Protein AF-A0A969D410-F1 (afdb_monomer_lite)

Structure (mmCIF, N/CA/C/O backbone):
data_AF-A0A969D410-F1
#
_entry.id   AF-A0A969D410-F1
#
loop_
_atom_site.group_PDB
_atom_site.id
_atom_site.type_symbol
_atom_site.label_atom_id
_atom_site.label_alt_id
_atom_site.label_comp_id
_atom_site.label_asym_id
_atom_site.label_entity_id
_atom_site.label_seq_id
_atom_site.pdbx_PDB_ins_code
_atom_site.Cartn_x
_atom_site.Cartn_y
_atom_site.Cartn_z
_atom_site.occupancy
_atom_site.B_iso_or_equiv
_atom_site.auth_seq_id
_atom_site.auth_comp_id
_atom_site.auth_asym_id
_atom_site.auth_atom_id
_atom_site.pdbx_PDB_model_num
ATOM 1 N N . MET A 1 1 ? -38.067 -0.894 39.716 1.00 61.34 1 MET A N 1
ATOM 2 C CA . MET A 1 1 ? -36.617 -0.785 39.431 1.00 61.34 1 MET A CA 1
ATOM 3 C C . MET A 1 1 ? -36.187 0.633 39.795 1.00 61.34 1 MET A C 1
ATOM 5 O O . MET A 1 1 ? -36.984 1.533 39.558 1.00 61.34 1 MET A O 1
ATOM 9 N N . SER A 1 2 ? -35.045 0.850 40.459 1.00 88.81 2 SER A N 1
ATOM 10 C CA . SER A 1 2 ? -34.634 2.211 40.860 1.00 88.81 2 SER A CA 1
ATOM 11 C C . SER A 1 2 ? -34.013 2.971 39.685 1.00 88.81 2 SER A C 1
ATOM 13 O O . SER A 1 2 ? -33.431 2.361 38.790 1.00 88.81 2 SER A O 1
ATOM 15 N N . ALA A 1 3 ? -34.098 4.305 39.699 1.00 89.25 3 ALA A N 1
ATOM 16 C CA . ALA A 1 3 ? -33.524 5.157 38.653 1.00 89.25 3 ALA A CA 1
ATOM 17 C C . ALA A 1 3 ? -32.007 4.948 38.476 1.00 89.25 3 ALA A C 1
ATOM 19 O O . ALA A 1 3 ? -31.497 5.036 37.363 1.00 89.25 3 ALA A O 1
ATOM 20 N N . GLN A 1 4 ? -31.288 4.616 39.556 1.00 89.06 4 GLN A N 1
ATOM 21 C CA . GLN A 1 4 ? -29.862 4.286 39.482 1.00 89.06 4 GLN A CA 1
ATOM 22 C C . GLN A 1 4 ? -29.606 2.977 38.724 1.00 89.06 4 GLN A C 1
ATOM 24 O O . GLN A 1 4 ? -28.673 2.912 37.931 1.00 89.06 4 GLN A O 1
ATOM 29 N N . LEU A 1 5 ? -30.436 1.952 38.938 1.00 92.25 5 LEU A N 1
ATOM 30 C CA . LEU A 1 5 ? -30.310 0.658 38.258 1.00 92.25 5 LEU A CA 1
ATOM 31 C C . LEU A 1 5 ? -30.586 0.783 36.756 1.00 92.25 5 LEU A C 1
ATOM 33 O O . LEU A 1 5 ? -29.864 0.208 35.947 1.00 92.25 5 LEU A O 1
ATOM 37 N N . GLU A 1 6 ? -31.586 1.584 36.387 1.00 92.25 6 GLU A N 1
ATOM 38 C CA . GLU A 1 6 ? -31.902 1.874 34.986 1.00 92.25 6 GLU A CA 1
ATOM 39 C C . GLU A 1 6 ? -30.763 2.644 34.298 1.00 92.25 6 GLU A C 1
ATOM 41 O O . GLU A 1 6 ? -30.361 2.320 33.183 1.00 92.25 6 GLU A O 1
ATOM 46 N N . TYR A 1 7 ? -30.184 3.630 34.990 1.00 89.06 7 TYR A N 1
ATOM 47 C CA . TYR A 1 7 ? -29.059 4.406 34.474 1.00 89.06 7 TYR A CA 1
ATOM 48 C C . TYR A 1 7 ? -27.800 3.553 34.260 1.00 89.06 7 TYR A C 1
ATOM 50 O O . TYR A 1 7 ? -27.155 3.659 33.217 1.00 89.06 7 TYR A O 1
ATOM 58 N N . VAL A 1 8 ? -27.467 2.673 35.212 1.00 92.75 8 VAL A N 1
ATOM 59 C CA . VAL A 1 8 ? -26.341 1.732 35.075 1.00 92.75 8 VAL A CA 1
ATOM 60 C C . VAL A 1 8 ? -26.551 0.815 33.872 1.00 92.75 8 VAL A C 1
ATOM 62 O O . VAL A 1 8 ? -25.652 0.700 33.042 1.00 92.75 8 VAL A O 1
ATOM 65 N N . ARG A 1 9 ? -27.753 0.255 33.707 1.00 93.38 9 ARG A N 1
ATOM 66 C CA . ARG A 1 9 ? -28.083 -0.589 32.554 1.00 93.38 9 ARG A CA 1
ATOM 67 C C . ARG A 1 9 ? -27.910 0.152 31.221 1.00 93.38 9 ARG A C 1
ATOM 69 O O . ARG A 1 9 ? -27.311 -0.379 30.290 1.00 93.38 9 ARG A O 1
ATOM 76 N N . GLN A 1 10 ? -28.379 1.397 31.126 1.00 92.38 10 GLN A N 1
ATOM 77 C CA . GLN A 1 10 ? -28.196 2.214 29.919 1.00 92.38 10 GLN A CA 1
ATOM 78 C C . GLN A 1 10 ? -26.715 2.479 29.612 1.00 92.38 10 GLN A C 1
ATOM 80 O O . GLN A 1 10 ? -26.320 2.529 28.445 1.00 92.38 10 GLN A O 1
ATOM 85 N N . LEU A 1 11 ? -25.882 2.660 30.641 1.00 94.06 11 LEU A N 1
ATOM 86 C CA . LEU A 1 11 ? -24.438 2.798 30.462 1.00 94.06 11 LEU A CA 1
ATOM 87 C C . LEU A 1 11 ? -23.800 1.493 29.981 1.00 94.06 11 LEU A C 1
ATOM 89 O O . LEU A 1 11 ? -22.974 1.538 29.073 1.00 94.06 11 LEU A O 1
ATOM 93 N N . GLU A 1 12 ? -24.195 0.343 30.523 1.00 93.75 12 GLU A N 1
ATOM 94 C CA . GLU A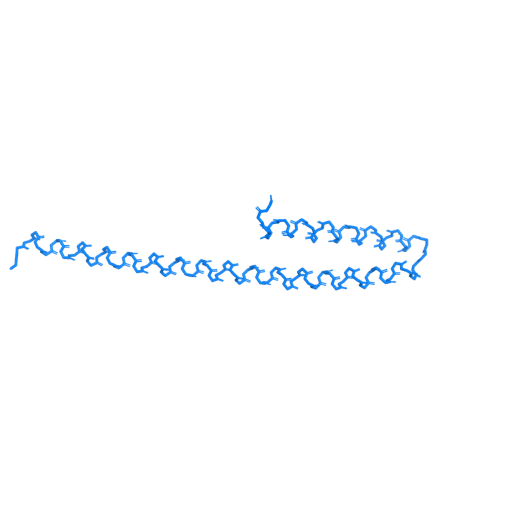 1 12 ? -23.713 -0.970 30.074 1.00 93.75 12 GLU A CA 1
ATOM 95 C C . GLU A 1 12 ? -24.065 -1.237 28.603 1.00 93.75 12 GLU A C 1
ATOM 97 O O . GLU A 1 12 ? -23.204 -1.659 27.823 1.00 93.75 12 GLU A O 1
ATOM 102 N N . GLU A 1 13 ? -25.295 -0.917 28.190 1.00 95.56 13 GLU A N 1
ATOM 103 C CA . GLU A 1 13 ? -25.743 -1.027 26.796 1.00 95.56 13 GLU A CA 1
ATOM 104 C C . GLU A 1 13 ? -24.936 -0.094 25.871 1.00 95.56 13 GLU A C 1
ATOM 106 O O . GLU A 1 13 ? -24.460 -0.514 24.808 1.00 95.56 13 GLU A O 1
ATOM 111 N N . LYS A 1 14 ? -24.690 1.156 26.294 1.00 94.00 14 LYS A N 1
ATOM 112 C CA . LYS A 1 14 ? -23.854 2.115 25.549 1.00 94.00 14 LYS A CA 1
ATOM 113 C C . LYS A 1 14 ? -22.403 1.658 25.435 1.00 94.00 14 LYS A C 1
ATOM 115 O O . LYS A 1 14 ? -21.824 1.741 24.350 1.00 94.00 14 LYS A O 1
ATOM 120 N N . ILE A 1 15 ? -21.810 1.165 26.522 1.00 94.62 15 ILE A N 1
ATOM 121 C CA . ILE A 1 15 ? -20.434 0.652 26.539 1.00 94.62 15 ILE A CA 1
ATOM 122 C C . ILE A 1 15 ? -20.313 -0.539 25.592 1.00 94.62 15 ILE A C 1
ATOM 124 O O . ILE A 1 15 ? -19.379 -0.590 24.792 1.00 94.62 15 ILE A O 1
ATOM 128 N N . THR A 1 16 ? -21.266 -1.467 25.647 1.00 96.06 16 THR A N 1
ATOM 129 C CA . THR A 1 16 ? -21.286 -2.650 24.780 1.00 96.06 16 THR A CA 1
ATOM 130 C C . THR A 1 16 ? -21.371 -2.242 23.313 1.00 96.06 16 THR A C 1
ATOM 132 O O . THR A 1 16 ? -20.512 -2.623 22.521 1.00 96.06 16 THR A O 1
ATOM 135 N N . THR A 1 17 ? -22.319 -1.369 22.970 1.00 95.56 17 THR A N 1
ATOM 136 C CA . THR A 1 17 ? -22.492 -0.854 21.602 1.00 95.56 17 THR A CA 1
ATOM 137 C C . THR A 1 17 ? -21.234 -0.147 21.093 1.00 95.56 17 THR A C 1
ATOM 139 O O . THR A 1 17 ? -20.801 -0.356 19.957 1.00 95.56 17 THR A O 1
ATOM 142 N N . THR A 1 18 ? -20.605 0.662 21.948 1.00 95.12 18 THR A N 1
ATOM 143 C CA . THR A 1 18 ? -19.377 1.391 21.606 1.00 95.12 18 THR A CA 1
ATOM 144 C C . THR A 1 18 ? -18.213 0.433 21.360 1.00 95.12 18 THR A C 1
ATOM 146 O O . THR A 1 18 ? -17.497 0.591 20.374 1.00 95.12 18 THR A O 1
ATOM 149 N N . LYS A 1 19 ? -18.043 -0.597 22.200 1.00 95.94 19 LYS A N 1
ATOM 150 C CA . LYS A 1 19 ? -17.012 -1.629 22.011 1.00 95.94 19 LYS A CA 1
ATOM 151 C C . LYS A 1 19 ? -17.213 -2.391 20.705 1.00 95.94 19 LYS A C 1
ATOM 153 O O . LYS A 1 19 ? -16.268 -2.522 19.938 1.00 95.94 19 LYS A O 1
ATOM 158 N N . THR A 1 20 ? -18.437 -2.832 20.418 1.00 96.62 20 THR A N 1
ATOM 159 C CA . THR A 1 20 ? -18.752 -3.522 19.159 1.00 96.62 20 THR A CA 1
ATOM 160 C C . THR A 1 20 ? -18.451 -2.642 17.947 1.00 96.62 20 THR A C 1
ATOM 162 O O . THR A 1 20 ? -17.853 -3.106 16.978 1.00 96.62 20 THR A O 1
ATOM 165 N N . THR A 1 21 ? -18.807 -1.358 18.014 1.00 94.75 21 THR A N 1
ATOM 166 C CA . THR A 1 21 ? -18.511 -0.394 16.945 1.00 94.75 21 THR A CA 1
ATOM 167 C C . THR A 1 21 ? -17.006 -0.208 16.764 1.00 94.75 21 THR A C 1
ATOM 169 O O . THR A 1 21 ? -16.520 -0.206 15.636 1.00 94.75 21 THR A O 1
ATOM 172 N N . LEU A 1 22 ? -16.250 -0.104 17.859 1.00 94.25 22 LEU A N 1
ATOM 173 C CA . LEU A 1 22 ? -14.797 0.036 17.809 1.00 94.25 22 LEU A CA 1
ATOM 174 C C . LEU A 1 22 ? -14.127 -1.183 17.162 1.00 94.25 22 LEU A C 1
ATOM 176 O O . LEU A 1 22 ? -13.245 -1.013 16.325 1.00 94.25 22 LEU A O 1
ATOM 180 N N . GLU A 1 23 ? -14.549 -2.397 17.516 1.00 95.56 23 GLU A N 1
ATOM 181 C CA . GLU A 1 23 ? -14.013 -3.620 16.908 1.00 95.56 23 GLU A CA 1
ATOM 182 C C . GLU A 1 23 ? -14.343 -3.708 15.414 1.00 95.56 23 GLU A C 1
ATOM 184 O O . GLU A 1 23 ? -13.470 -4.035 14.610 1.00 95.56 23 GLU A O 1
ATOM 189 N N . LYS A 1 24 ? -15.558 -3.310 15.014 1.00 95.44 24 LYS A N 1
ATOM 190 C CA . LYS A 1 24 ? -15.926 -3.207 13.597 1.00 95.44 24 LYS A CA 1
ATOM 191 C C . LYS A 1 24 ? -15.016 -2.229 12.844 1.00 95.44 24 LYS A C 1
ATOM 193 O O . LYS A 1 24 ? -14.467 -2.591 11.808 1.00 95.44 24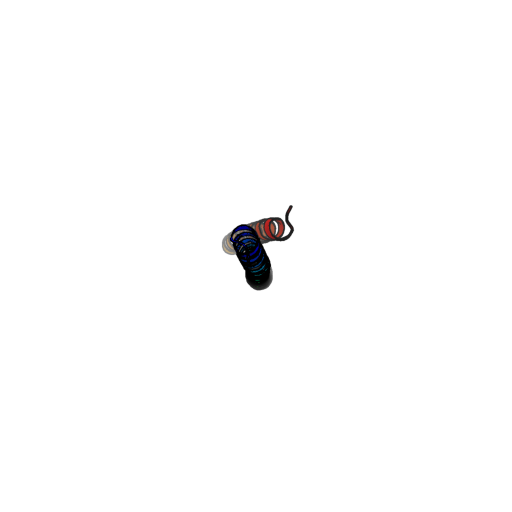 LYS A O 1
ATOM 198 N N . LEU A 1 25 ? -14.799 -1.029 13.386 1.00 93.19 25 LEU A N 1
ATOM 199 C CA . LEU A 1 25 ? -13.935 -0.019 12.762 1.00 93.19 25 LEU A CA 1
ATOM 200 C C . LEU A 1 25 ? -12.475 -0.485 12.652 1.00 93.19 25 LEU A C 1
ATOM 202 O O . LEU A 1 25 ? -11.808 -0.198 11.658 1.00 93.19 25 LEU A O 1
ATOM 206 N N . LYS A 1 26 ? -11.962 -1.220 13.648 1.00 91.88 26 LYS A N 1
ATOM 207 C CA . LYS A 1 26 ? -10.621 -1.821 13.578 1.00 91.88 26 LYS A CA 1
ATOM 208 C C . LYS A 1 26 ? -10.520 -2.831 12.436 1.00 91.88 26 LYS A C 1
ATOM 210 O O . LYS A 1 26 ? -9.559 -2.767 11.671 1.00 91.88 26 LYS A O 1
ATOM 215 N N . ALA A 1 27 ? -11.507 -3.716 12.305 1.00 91.25 27 ALA A N 1
ATOM 216 C CA . ALA A 1 27 ? -11.546 -4.710 11.237 1.00 91.25 27 ALA A CA 1
ATOM 217 C C . ALA A 1 27 ? -11.641 -4.056 9.847 1.00 91.25 27 ALA A C 1
ATOM 219 O O . ALA A 1 27 ? -10.886 -4.416 8.948 1.00 91.25 27 ALA A O 1
ATOM 220 N N . GLU A 1 28 ? -12.499 -3.044 9.682 1.00 92.38 28 GLU A N 1
ATOM 221 C CA . GLU A 1 28 ? -12.637 -2.288 8.426 1.00 92.38 28 GLU A CA 1
ATOM 222 C C . GLU A 1 28 ? -11.342 -1.560 8.044 1.00 92.38 28 GLU A C 1
ATOM 224 O O . GLU A 1 28 ? -10.918 -1.601 6.885 1.00 92.38 28 GLU A O 1
ATOM 229 N N . ARG A 1 29 ? -10.664 -0.942 9.021 1.00 90.31 29 ARG A N 1
ATOM 230 C CA . ARG A 1 29 ? -9.360 -0.305 8.804 1.00 90.31 29 ARG A CA 1
ATOM 231 C C . ARG A 1 29 ? -8.308 -1.324 8.377 1.00 90.31 29 ARG A C 1
ATOM 233 O O . ARG A 1 29 ? -7.542 -1.045 7.459 1.00 90.31 29 ARG A O 1
ATOM 240 N N . GLN A 1 30 ? -8.259 -2.482 9.033 1.00 90.62 30 GLN A N 1
ATOM 241 C CA . GLN A 1 30 ? -7.310 -3.539 8.695 1.00 90.62 30 GLN A CA 1
ATOM 242 C C . GLN A 1 30 ? -7.563 -4.088 7.288 1.00 90.62 30 GLN A C 1
ATOM 244 O O . GLN A 1 30 ? -6.618 -4.229 6.520 1.00 90.62 30 GLN A O 1
ATOM 249 N N . ALA A 1 31 ? -8.823 -4.335 6.926 1.00 90.69 31 ALA A N 1
ATOM 250 C CA . ALA A 1 31 ? -9.192 -4.791 5.590 1.00 90.69 31 ALA A CA 1
ATOM 251 C C . ALA A 1 31 ? -8.810 -3.766 4.510 1.00 90.69 31 ALA A C 1
ATOM 253 O O . ALA A 1 31 ? -8.207 -4.131 3.506 1.00 90.69 31 ALA A O 1
ATOM 254 N N . THR A 1 32 ? -9.091 -2.481 4.748 1.00 91.19 32 THR A N 1
ATOM 255 C CA . THR A 1 32 ? -8.709 -1.392 3.832 1.00 91.19 32 THR A CA 1
ATOM 256 C C . THR A 1 32 ? -7.194 -1.312 3.653 1.00 91.19 32 THR A C 1
ATOM 258 O O . THR A 1 32 ? -6.711 -1.168 2.534 1.00 91.19 32 THR A O 1
ATOM 261 N N . LEU A 1 33 ? -6.436 -1.432 4.746 1.00 88.50 33 LEU A N 1
ATOM 262 C CA . LEU A 1 33 ? -4.977 -1.400 4.699 1.00 88.50 33 LEU A CA 1
ATOM 263 C C . LEU A 1 33 ? -4.412 -2.596 3.923 1.00 88.50 33 LEU A C 1
ATOM 265 O O . LEU A 1 33 ? -3.547 -2.405 3.077 1.00 88.50 33 LEU A O 1
ATOM 269 N N . LEU A 1 34 ? -4.937 -3.801 4.155 1.00 89.88 34 LEU A N 1
ATOM 270 C CA . LEU A 1 34 ? -4.530 -5.001 3.420 1.00 89.88 34 LEU A CA 1
ATOM 271 C C . LEU A 1 34 ? -4.853 -4.904 1.926 1.00 89.88 34 LEU A C 1
ATOM 273 O O . LEU A 1 34 ? -4.023 -5.301 1.111 1.00 89.88 34 LEU A O 1
ATOM 277 N N . ALA A 1 35 ? -6.0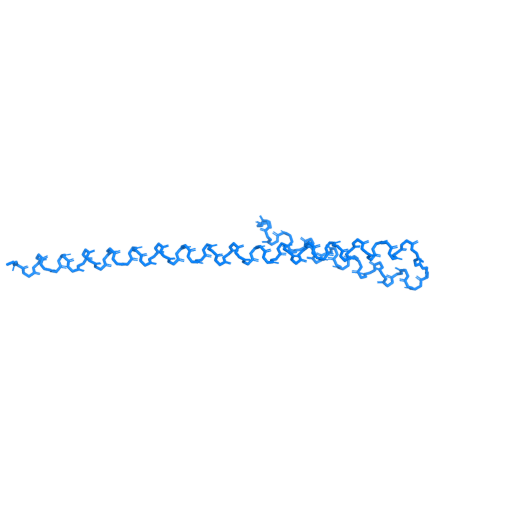24 -4.368 1.570 1.00 90.50 35 ALA A N 1
ATOM 278 C CA . ALA A 1 35 ? -6.419 -4.163 0.179 1.00 90.50 35 ALA A CA 1
ATOM 279 C C . ALA A 1 35 ? -5.500 -3.154 -0.525 1.00 90.50 35 ALA A C 1
ATOM 281 O O . ALA A 1 35 ? -4.991 -3.445 -1.601 1.00 90.50 35 ALA A O 1
ATOM 282 N N . ALA A 1 36 ? -5.218 -2.016 0.118 1.00 86.56 36 ALA A N 1
ATOM 283 C CA . ALA A 1 36 ? -4.296 -1.016 -0.418 1.00 86.56 36 ALA A CA 1
ATOM 284 C C . ALA A 1 36 ? -2.865 -1.564 -0.566 1.00 86.56 36 ALA A C 1
ATOM 286 O O . ALA A 1 36 ? -2.188 -1.275 -1.549 1.00 86.56 36 ALA A O 1
ATOM 287 N N . GLN A 1 37 ? -2.403 -2.379 0.390 1.00 88.06 37 GLN A N 1
ATOM 288 C CA . GLN A 1 37 ? -1.104 -3.047 0.292 1.00 88.06 37 GLN A CA 1
ATOM 289 C C . GLN A 1 37 ? -1.064 -4.058 -0.860 1.00 88.06 37 GLN A C 1
ATOM 291 O O . GLN A 1 37 ? -0.070 -4.093 -1.576 1.00 88.06 37 GLN A O 1
ATOM 296 N N . HIS A 1 38 ? -2.126 -4.845 -1.066 1.00 91.00 38 HIS A N 1
ATOM 297 C CA . HIS A 1 38 ? -2.212 -5.771 -2.203 1.00 91.00 38 HIS A CA 1
ATOM 298 C C . HIS A 1 38 ? -2.184 -5.031 -3.541 1.00 91.00 38 HIS A C 1
ATOM 300 O O . HIS A 1 38 ? -1.411 -5.403 -4.415 1.00 91.00 38 HIS A O 1
ATOM 306 N N . GLU A 1 39 ? -2.969 -3.963 -3.684 1.00 92.25 39 GLU A N 1
ATOM 307 C CA . GLU A 1 39 ? -2.994 -3.163 -4.911 1.00 92.25 39 GLU A CA 1
ATOM 308 C C . GLU A 1 39 ? -1.615 -2.560 -5.229 1.00 92.25 39 GLU A C 1
ATOM 310 O O . GLU A 1 39 ? -1.165 -2.595 -6.375 1.00 92.25 39 GLU A O 1
ATOM 315 N N . GLU A 1 40 ? -0.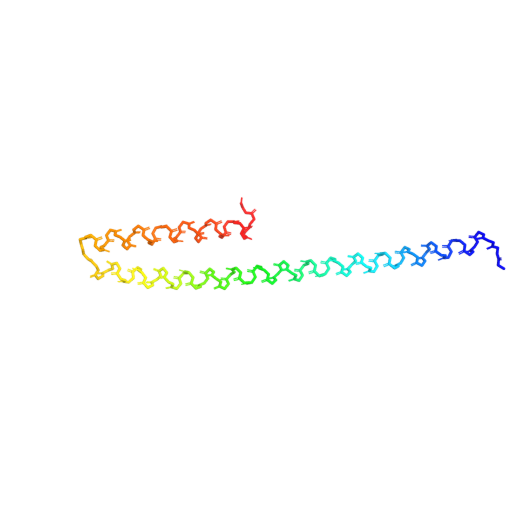899 -2.048 -4.221 1.00 91.69 40 GLU A N 1
ATOM 316 C CA . GLU A 1 40 ? 0.459 -1.532 -4.429 1.00 91.69 40 GLU A CA 1
ATOM 317 C C . GLU A 1 40 ? 1.450 -2.650 -4.793 1.00 91.69 40 GLU A C 1
ATOM 319 O O . GLU A 1 40 ? 2.314 -2.427 -5.639 1.00 91.69 40 GLU A O 1
ATOM 324 N N . ILE A 1 41 ? 1.318 -3.854 -4.220 1.00 90.69 41 ILE A N 1
ATOM 325 C CA . ILE A 1 41 ? 2.138 -5.017 -4.600 1.00 90.69 41 ILE A CA 1
ATOM 326 C C . ILE A 1 41 ? 1.897 -5.391 -6.068 1.00 90.69 41 ILE A C 1
ATOM 328 O O . ILE A 1 41 ? 2.861 -5.495 -6.821 1.00 90.69 41 ILE A O 1
ATOM 332 N N . GLU A 1 42 ? 0.641 -5.505 -6.506 1.00 92.69 42 GLU A N 1
ATOM 333 C CA . GLU A 1 42 ? 0.315 -5.802 -7.910 1.00 92.69 42 GLU A CA 1
ATOM 334 C C . GLU A 1 42 ? 0.863 -4.732 -8.870 1.00 92.69 42 GLU A C 1
ATOM 336 O O . GLU A 1 42 ? 1.315 -5.033 -9.977 1.00 92.69 42 GLU A O 1
ATOM 341 N N . ASN A 1 43 ? 0.836 -3.458 -8.467 1.00 91.56 43 ASN A N 1
ATOM 342 C CA . ASN A 1 43 ? 1.418 -2.377 -9.261 1.00 91.56 43 ASN A CA 1
ATOM 343 C C . ASN A 1 43 ? 2.949 -2.467 -9.323 1.00 91.56 43 ASN A C 1
ATOM 345 O O . ASN A 1 43 ? 3.529 -2.227 -10.383 1.00 91.56 43 ASN A O 1
ATOM 349 N N . LEU A 1 44 ? 3.606 -2.834 -8.220 1.00 92.50 44 LEU A N 1
ATOM 350 C CA . LEU A 1 44 ? 5.051 -3.054 -8.190 1.00 92.50 44 LEU A CA 1
ATOM 351 C C . LEU A 1 44 ? 5.471 -4.237 -9.064 1.00 92.50 44 LEU A C 1
ATOM 353 O O . LEU A 1 44 ? 6.474 -4.127 -9.764 1.00 92.50 44 LEU A O 1
ATOM 357 N N . GLU A 1 45 ? 4.700 -5.324 -9.080 1.00 92.56 45 GLU A N 1
ATOM 358 C CA . GLU A 1 45 ? 4.933 -6.461 -9.979 1.00 92.56 45 GLU A CA 1
ATOM 359 C C . GLU A 1 45 ? 4.863 -6.029 -11.449 1.00 92.56 45 GLU A C 1
ATOM 361 O O . GLU A 1 45 ? 5.791 -6.292 -12.211 1.00 92.56 45 GLU A O 1
ATOM 366 N N . LYS A 1 46 ? 3.842 -5.250 -11.833 1.00 92.12 46 LYS A N 1
ATOM 367 C CA . LYS A 1 46 ? 3.741 -4.689 -13.194 1.00 92.12 46 LYS A CA 1
ATOM 368 C C . LYS A 1 46 ? 4.926 -3.788 -13.548 1.00 92.12 46 LYS A C 1
ATOM 370 O O . LYS A 1 46 ? 5.409 -3.823 -14.677 1.00 92.12 46 LYS A O 1
ATOM 375 N N . TYR A 1 47 ? 5.395 -2.965 -12.610 1.00 90.81 47 TYR A N 1
ATOM 376 C CA . TYR A 1 47 ? 6.566 -2.116 -12.839 1.00 90.81 47 TYR A CA 1
ATOM 377 C C . TYR A 1 47 ? 7.863 -2.919 -12.947 1.00 90.81 47 TYR A C 1
ATOM 379 O O . TYR A 1 47 ? 8.724 -2.549 -13.740 1.00 90.81 47 TYR A O 1
ATOM 387 N N . LEU A 1 48 ? 8.000 -4.023 -12.211 1.00 91.56 48 LEU A N 1
ATOM 388 C CA . LEU A 1 48 ? 9.123 -4.947 -12.368 1.00 91.56 48 LEU A CA 1
ATOM 389 C C . LEU A 1 48 ? 9.091 -5.650 -13.728 1.00 91.56 48 LEU A C 1
ATOM 391 O O . LEU A 1 48 ? 10.129 -5.759 -14.378 1.00 91.56 48 LEU A O 1
ATOM 395 N N . ASP A 1 49 ? 7.916 -6.071 -14.193 1.00 92.50 49 ASP A N 1
ATOM 396 C CA . ASP A 1 49 ? 7.758 -6.633 -15.536 1.00 92.50 49 ASP A CA 1
ATOM 397 C C . ASP A 1 49 ? 8.140 -5.614 -16.618 1.00 92.50 49 ASP A C 1
ATOM 399 O O . ASP A 1 49 ? 8.879 -5.948 -17.546 1.00 92.50 49 ASP A O 1
ATOM 403 N N . GLN A 1 50 ? 7.719 -4.354 -16.469 1.00 87.75 50 GLN A N 1
ATOM 404 C CA . GLN A 1 50 ? 8.125 -3.278 -17.375 1.00 87.75 50 GLN A CA 1
ATOM 405 C C . GLN A 1 50 ? 9.640 -3.042 -17.334 1.00 87.75 50 GLN A C 1
ATOM 407 O O . GLN A 1 50 ? 10.273 -2.968 -18.384 1.00 87.75 50 GLN A O 1
ATOM 412 N N . ALA A 1 51 ? 10.240 -2.998 -16.142 1.00 87.81 51 ALA A N 1
ATOM 413 C CA . ALA A 1 51 ? 11.684 -2.852 -15.982 1.00 87.81 51 ALA A CA 1
ATOM 414 C C . ALA A 1 51 ? 12.454 -3.994 -16.671 1.00 87.81 51 ALA A C 1
ATOM 416 O O . ALA A 1 51 ? 13.482 -3.755 -17.303 1.00 87.81 51 ALA A O 1
ATOM 417 N N . ASN A 1 52 ? 11.940 -5.228 -16.610 1.00 87.75 52 ASN A N 1
ATOM 418 C CA . ASN A 1 52 ? 12.518 -6.369 -17.319 1.00 87.75 52 ASN A CA 1
ATOM 419 C C . ASN A 1 52 ? 12.463 -6.191 -18.844 1.00 87.75 52 ASN A C 1
ATOM 421 O O . ASN A 1 52 ? 13.441 -6.495 -19.530 1.00 87.75 52 ASN A O 1
ATOM 425 N N . VAL A 1 53 ? 11.347 -5.689 -19.381 1.00 86.81 53 VAL A N 1
ATOM 426 C CA . VAL A 1 53 ? 11.210 -5.385 -20.816 1.00 86.81 53 VAL A CA 1
ATOM 427 C C . VAL A 1 53 ? 12.177 -4.275 -21.232 1.00 86.81 53 VAL A C 1
ATOM 429 O O . VAL A 1 53 ? 12.901 -4.431 -22.217 1.00 86.81 53 VAL A O 1
ATOM 432 N N . ASP A 1 54 ? 12.255 -3.193 -20.461 1.00 83.19 54 ASP A N 1
ATOM 433 C CA . ASP A 1 54 ? 13.145 -2.063 -20.742 1.00 83.19 54 ASP A CA 1
ATOM 434 C C . ASP A 1 54 ? 14.622 -2.488 -20.680 1.00 83.19 54 ASP A C 1
ATOM 436 O O . ASP A 1 54 ? 15.429 -2.094 -21.523 1.00 83.19 54 ASP A O 1
ATOM 440 N N . MET A 1 55 ? 14.975 -3.381 -19.750 1.00 84.62 55 MET A N 1
ATOM 441 C CA . MET A 1 55 ? 16.314 -3.968 -19.648 1.00 84.62 55 MET A CA 1
ATOM 442 C C . MET A 1 55 ? 16.671 -4.853 -20.856 1.00 84.62 55 MET A C 1
ATOM 444 O O . MET A 1 55 ? 17.817 -4.848 -21.322 1.00 84.62 55 MET A O 1
ATOM 448 N N . GLN A 1 56 ? 15.703 -5.587 -21.410 1.00 86.25 56 GLN A N 1
ATOM 449 C CA . GLN A 1 56 ? 15.893 -6.305 -22.676 1.00 86.25 56 GLN A CA 1
ATOM 450 C C . GLN A 1 56 ? 16.070 -5.327 -23.846 1.00 86.25 56 GLN A C 1
ATOM 452 O O . GLN A 1 56 ? 16.953 -5.532 -24.680 1.00 86.25 56 GLN A O 1
ATOM 457 N N . GLY A 1 57 ? 15.292 -4.240 -23.876 1.00 82.81 57 GLY A N 1
ATOM 458 C CA . GLY A 1 57 ? 15.415 -3.164 -24.863 1.00 82.81 57 GLY A CA 1
ATOM 459 C C . GLY A 1 57 ? 16.789 -2.490 -24.839 1.00 82.81 57 GLY A C 1
ATOM 460 O O . GLY A 1 57 ? 17.393 -2.288 -25.892 1.00 82.81 57 GLY A O 1
ATOM 461 N N . LEU A 1 58 ? 17.340 -2.248 -23.647 1.00 84.94 58 LEU A N 1
ATOM 462 C CA . LEU A 1 58 ? 18.697 -1.725 -23.453 1.00 84.94 58 LEU A CA 1
ATOM 463 C C . LEU A 1 58 ? 19.775 -2.595 -24.096 1.00 84.94 58 LEU A C 1
ATOM 465 O O . LEU A 1 58 ? 20.748 -2.072 -24.630 1.00 84.94 58 LEU A O 1
ATO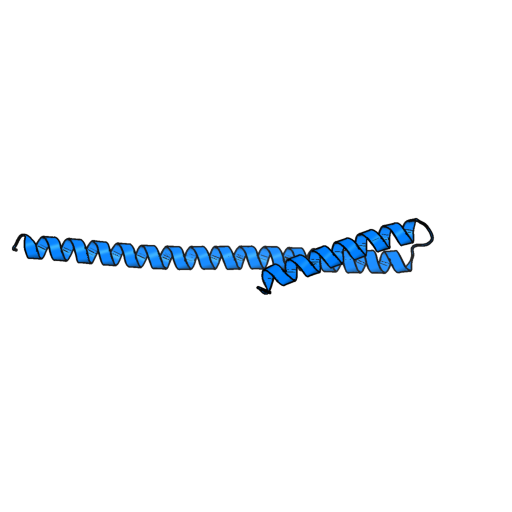M 469 N N . SER A 1 59 ? 19.604 -3.918 -24.077 1.00 81.00 59 SER A N 1
ATOM 470 C CA . SER A 1 59 ? 20.564 -4.843 -24.693 1.00 81.00 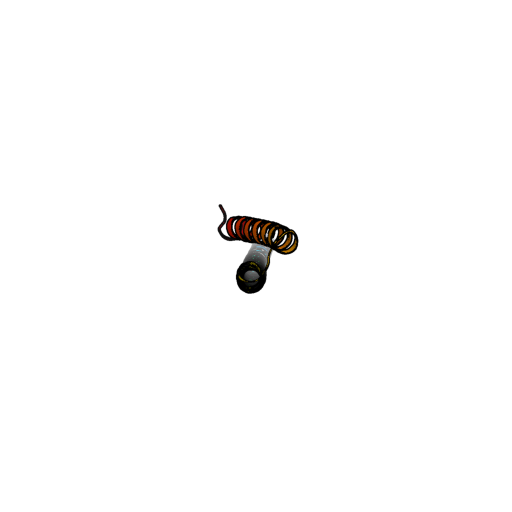59 SER A CA 1
ATOM 471 C C . SER A 1 59 ? 20.586 -4.743 -26.226 1.00 81.00 59 SER A C 1
ATOM 473 O O . SER A 1 59 ? 21.554 -5.174 -26.851 1.00 81.00 59 SER A O 1
ATOM 475 N N . ALA A 1 60 ? 19.532 -4.184 -26.831 1.00 86.44 60 ALA A N 1
ATOM 476 C CA . ALA A 1 60 ? 19.388 -4.003 -28.275 1.00 86.44 60 ALA A CA 1
ATOM 477 C C . ALA A 1 60 ? 19.567 -2.542 -28.740 1.00 86.44 60 ALA A C 1
ATOM 479 O O . ALA A 1 60 ? 19.688 -2.299 -29.942 1.00 86.44 60 ALA A O 1
ATOM 480 N N . ALA A 1 61 ? 19.573 -1.574 -27.820 1.00 86.44 61 ALA A N 1
ATOM 481 C CA . ALA A 1 61 ? 19.706 -0.150 -28.114 1.00 86.44 61 ALA A CA 1
ATOM 482 C C . ALA A 1 61 ? 21.176 0.291 -28.244 1.00 86.44 61 ALA A C 1
ATOM 484 O O . ALA A 1 61 ? 22.083 -0.326 -27.688 1.00 86.44 61 ALA A O 1
ATOM 485 N N . ALA A 1 62 ? 21.417 1.389 -28.965 1.00 88.06 62 ALA A N 1
ATOM 486 C CA . ALA A 1 62 ? 22.740 1.995 -29.114 1.00 88.06 62 ALA A CA 1
ATOM 487 C C . ALA A 1 62 ? 22.643 3.526 -29.203 1.00 88.06 62 ALA A C 1
ATOM 489 O O . ALA A 1 62 ? 21.631 4.062 -29.658 1.00 88.06 62 ALA A O 1
ATOM 490 N N . GLY A 1 63 ? 23.718 4.218 -28.815 1.00 89.25 63 GLY A N 1
ATOM 491 C CA . GLY A 1 63 ? 23.794 5.682 -28.864 1.00 89.25 63 GLY A CA 1
ATOM 492 C C . GLY A 1 63 ? 22.776 6.349 -27.937 1.00 89.25 63 GLY A C 1
ATOM 493 O O . GLY A 1 63 ? 22.528 5.858 -26.840 1.00 89.25 63 GLY A O 1
ATOM 494 N N . ASP A 1 64 ? 22.167 7.440 -28.393 1.00 89.62 64 ASP A N 1
ATOM 495 C CA . ASP A 1 64 ? 21.252 8.258 -27.582 1.00 89.62 64 ASP A CA 1
ATOM 496 C C . ASP A 1 64 ? 20.042 7.460 -27.064 1.00 89.62 64 ASP A C 1
ATOM 498 O O . ASP A 1 64 ? 19.651 7.601 -25.909 1.00 89.62 64 ASP A O 1
ATOM 502 N N . ALA A 1 65 ? 19.517 6.524 -27.866 1.00 86.69 65 ALA A N 1
ATOM 503 C CA . ALA A 1 65 ? 18.413 5.651 -27.458 1.00 86.69 65 ALA A CA 1
ATOM 504 C C . ALA A 1 65 ? 18.784 4.715 -26.293 1.00 86.69 65 ALA A C 1
ATOM 506 O O . ALA A 1 65 ? 17.916 4.301 -25.528 1.00 86.69 65 ALA A O 1
ATOM 507 N N . TRP A 1 66 ? 20.066 4.362 -26.155 1.00 93.12 66 TRP A N 1
ATOM 508 C CA . TRP A 1 66 ? 20.540 3.562 -25.029 1.00 93.12 66 TRP A CA 1
ATOM 509 C C . TRP A 1 66 ? 20.582 4.387 -23.740 1.00 93.12 66 TRP A C 1
ATOM 511 O O . TRP A 1 66 ? 20.114 3.913 -22.708 1.00 93.12 66 TRP A O 1
ATOM 521 N N . GLU A 1 67 ? 21.086 5.623 -23.795 1.00 91.44 67 GLU A N 1
ATOM 522 C CA . GLU A 1 67 ? 21.121 6.496 -22.614 1.00 91.44 67 GLU A CA 1
ATOM 523 C C . GLU A 1 67 ? 19.709 6.874 -22.148 1.00 91.44 67 GLU A C 1
ATOM 525 O O . GLU A 1 67 ? 19.429 6.790 -20.955 1.00 91.44 67 GLU A O 1
ATOM 530 N N . GLU A 1 68 ? 18.784 7.178 -23.067 1.00 90.56 68 GLU A N 1
ATOM 531 C CA . GLU A 1 68 ? 17.383 7.464 -22.721 1.00 90.56 68 GLU A CA 1
ATOM 532 C C . GLU A 1 68 ? 16.703 6.278 -22.014 1.00 90.56 68 GLU A C 1
ATOM 534 O O . GLU A 1 68 ? 16.046 6.451 -20.982 1.00 90.56 68 GLU A O 1
ATOM 539 N N . LEU A 1 69 ? 16.885 5.056 -22.530 1.00 88.25 69 LEU A N 1
ATOM 540 C CA . LEU A 1 69 ? 16.342 3.847 -21.902 1.00 88.25 69 LEU A CA 1
ATOM 541 C C . LEU A 1 69 ? 17.001 3.555 -20.550 1.00 88.25 69 LEU A C 1
ATOM 543 O O . LEU A 1 69 ? 16.330 3.095 -19.625 1.00 88.25 69 LEU A O 1
ATOM 547 N N . LYS A 1 70 ? 18.300 3.837 -20.411 1.00 91.50 70 LYS A N 1
ATOM 548 C CA . LYS A 1 70 ? 19.030 3.657 -19.155 1.00 91.50 70 LYS A CA 1
ATOM 549 C C . LYS A 1 70 ? 18.517 4.609 -18.084 1.00 91.50 70 LYS A C 1
ATOM 551 O O . LYS A 1 70 ? 18.209 4.157 -16.985 1.00 91.50 70 LYS A O 1
ATOM 556 N N . GLU A 1 71 ? 18.372 5.893 -18.399 1.00 92.44 71 GLU A N 1
ATOM 557 C CA . GLU A 1 71 ? 17.828 6.884 -17.465 1.00 92.44 71 GLU A CA 1
ATOM 558 C C . GLU A 1 71 ? 16.390 6.543 -17.048 1.00 92.44 71 GLU A C 1
ATOM 560 O O . GLU A 1 71 ? 16.039 6.635 -15.866 1.00 92.44 71 GLU A O 1
ATOM 565 N N . ALA A 1 72 ? 15.557 6.101 -17.997 1.00 89.06 72 ALA A N 1
ATOM 566 C CA . ALA A 1 72 ? 14.194 5.665 -17.713 1.00 89.06 72 ALA A CA 1
ATOM 567 C C . ALA A 1 72 ? 14.162 4.455 -16.764 1.00 89.06 72 ALA A C 1
ATOM 569 O O . ALA A 1 72 ? 13.418 4.470 -15.777 1.00 89.06 72 ALA A O 1
ATOM 570 N N . LEU A 1 73 ? 15.004 3.445 -17.012 1.00 90.75 73 LEU A N 1
ATOM 571 C CA . LEU A 1 73 ? 15.106 2.255 -16.170 1.00 90.75 73 LEU A CA 1
ATOM 572 C C . LEU A 1 73 ? 15.635 2.590 -14.767 1.00 90.75 73 LEU A C 1
ATOM 574 O O . LEU A 1 73 ? 15.074 2.129 -13.774 1.00 90.75 73 LEU A O 1
ATOM 578 N N . GLU A 1 74 ? 16.677 3.416 -14.655 1.00 93.06 74 GLU A N 1
ATOM 579 C CA . GLU A 1 74 ? 17.228 3.850 -13.363 1.00 93.06 74 GLU A CA 1
ATOM 580 C C . GLU A 1 74 ? 16.178 4.586 -12.523 1.00 93.06 74 GLU A C 1
ATOM 582 O O . GLU A 1 74 ? 16.030 4.327 -11.322 1.00 93.06 74 GLU A O 1
ATOM 587 N N . LYS A 1 75 ? 15.395 5.465 -13.158 1.00 92.06 75 LYS A N 1
ATOM 588 C CA . LYS A 1 75 ? 14.295 6.168 -12.499 1.00 92.06 75 LYS A CA 1
ATOM 589 C C . LYS A 1 75 ? 13.204 5.203 -12.035 1.00 92.06 75 LYS A C 1
ATOM 591 O O . LYS A 1 75 ? 12.794 5.275 -10.877 1.00 92.06 75 LYS A O 1
ATOM 596 N N . LEU A 1 76 ? 12.781 4.280 -12.899 1.00 91.50 76 LEU A N 1
ATOM 597 C CA . LEU A 1 76 ? 11.778 3.268 -12.568 1.00 91.50 76 LEU A CA 1
ATOM 598 C C . LEU A 1 76 ? 12.227 2.405 -11.377 1.00 91.50 76 LEU A C 1
ATOM 600 O O . LEU A 1 76 ? 11.468 2.207 -10.429 1.00 91.50 76 LEU A O 1
ATOM 604 N N . MET A 1 77 ? 13.487 1.964 -11.365 1.00 93.06 77 MET A N 1
ATOM 605 C CA . MET A 1 77 ? 14.057 1.169 -10.272 1.00 93.06 77 MET A CA 1
ATOM 606 C C . MET A 1 77 ? 14.165 1.949 -8.955 1.00 93.06 77 MET A C 1
ATOM 608 O O . MET A 1 77 ? 13.933 1.388 -7.877 1.00 93.06 77 MET A O 1
ATOM 612 N N . SER A 1 78 ? 14.484 3.243 -9.022 1.00 93.81 78 SER A N 1
ATOM 613 C CA . SER A 1 78 ? 14.492 4.133 -7.856 1.00 93.81 78 SER A CA 1
ATOM 614 C C . SER A 1 78 ? 13.089 4.305 -7.259 1.00 93.81 78 SER A C 1
ATOM 616 O O . SER A 1 78 ? 12.909 4.228 -6.035 1.00 93.81 78 SER A O 1
ATOM 618 N N . ASP A 1 79 ? 12.075 4.454 -8.116 1.00 93.00 79 ASP A N 1
ATOM 619 C CA . ASP A 1 79 ? 10.675 4.570 -7.708 1.00 93.00 79 ASP A CA 1
ATOM 620 C C . ASP A 1 79 ? 10.161 3.267 -7.074 1.00 93.00 79 ASP A C 1
ATOM 622 O O . ASP A 1 79 ? 9.564 3.308 -5.992 1.00 93.00 79 ASP A O 1
ATOM 626 N N . ILE A 1 80 ? 10.452 2.108 -7.681 1.00 92.06 80 ILE A N 1
ATOM 627 C CA . ILE A 1 80 ? 10.143 0.776 -7.128 1.00 92.06 80 ILE A CA 1
ATOM 628 C C . ILE A 1 80 ? 10.782 0.613 -5.744 1.00 92.06 80 ILE A C 1
ATOM 630 O O . ILE A 1 80 ? 10.102 0.267 -4.777 1.00 92.06 80 ILE A O 1
ATOM 634 N N . SER A 1 81 ? 12.074 0.927 -5.615 1.00 91.31 81 SER A N 1
ATOM 635 C CA . SER A 1 81 ? 12.809 0.814 -4.348 1.00 91.31 81 SER A CA 1
ATOM 636 C C . SER A 1 81 ? 12.221 1.710 -3.255 1.00 91.31 81 SER A C 1
ATOM 638 O O . SER A 1 81 ? 12.092 1.299 -2.101 1.00 91.31 81 SER A O 1
ATOM 640 N N . SER A 1 82 ? 11.837 2.938 -3.608 1.00 92.00 82 SER A N 1
ATOM 641 C CA . SER A 1 82 ? 11.234 3.890 -2.671 1.00 92.00 82 SER A CA 1
ATOM 642 C C . SER A 1 82 ? 9.852 3.442 -2.195 1.00 92.00 82 SER A C 1
ATOM 644 O O . SER A 1 82 ? 9.517 3.606 -1.020 1.00 92.00 82 SER A O 1
ATOM 646 N N . ARG A 1 83 ? 9.047 2.866 -3.091 1.00 91.62 83 ARG A N 1
ATOM 647 C CA . ARG A 1 83 ? 7.727 2.311 -2.766 1.00 91.62 83 ARG A CA 1
ATOM 648 C C . ARG A 1 83 ? 7.835 1.058 -1.897 1.00 91.62 83 ARG A C 1
ATOM 650 O O . ARG A 1 83 ? 7.112 0.959 -0.910 1.00 91.62 83 ARG A O 1
ATOM 657 N N . LEU A 1 84 ? 8.787 0.169 -2.190 1.00 89.62 84 LEU A N 1
ATOM 658 C CA . LEU A 1 84 ? 9.055 -1.020 -1.376 1.00 89.62 84 LEU A CA 1
ATOM 659 C C . LEU A 1 84 ? 9.411 -0.664 0.072 1.00 89.62 84 LEU A C 1
ATOM 661 O O . LEU A 1 84 ? 8.830 -1.250 0.978 1.00 89.62 84 LEU A O 1
ATOM 665 N N . LYS A 1 85 ? 10.274 0.338 0.303 1.00 90.12 85 LYS A N 1
ATOM 666 C CA . LYS A 1 85 ? 10.604 0.810 1.665 1.00 90.12 85 LYS A CA 1
ATOM 667 C C . LYS A 1 85 ? 9.370 1.270 2.447 1.00 90.12 85 LYS A C 1
ATOM 669 O O . LYS A 1 85 ? 9.155 0.869 3.588 1.00 90.12 85 LYS A O 1
ATOM 674 N N . ARG A 1 86 ? 8.497 2.050 1.796 1.00 86.81 86 ARG A N 1
ATOM 675 C CA . ARG A 1 86 ? 7.230 2.508 2.399 1.00 86.81 86 ARG A CA 1
ATOM 676 C C . ARG A 1 86 ? 6.302 1.346 2.759 1.00 86.81 86 ARG A C 1
ATOM 678 O O . ARG A 1 86 ? 5.591 1.435 3.755 1.00 86.81 86 ARG A O 1
ATOM 685 N N . LEU A 1 87 ? 6.298 0.285 1.952 1.00 84.94 87 LEU A N 1
ATOM 686 C CA . LEU A 1 87 ? 5.519 -0.932 2.188 1.00 84.94 87 LEU A CA 1
ATOM 687 C C . LEU A 1 87 ? 6.104 -1.802 3.308 1.00 84.94 87 LEU A C 1
ATOM 689 O O . LEU A 1 87 ? 5.339 -2.337 4.109 1.00 84.94 87 LEU A O 1
ATOM 693 N N . SER A 1 88 ? 7.432 -1.934 3.380 1.00 81.31 88 SER A N 1
ATOM 694 C CA . SER A 1 88 ? 8.123 -2.726 4.407 1.00 81.31 88 SER A CA 1
ATOM 695 C C . SER A 1 88 ? 8.169 -2.045 5.775 1.00 81.31 88 SER A C 1
ATOM 697 O O . SER A 1 88 ? 8.402 -2.720 6.775 1.00 81.31 88 SER A O 1
ATOM 699 N N . GLY A 1 89 ? 7.906 -0.736 5.835 1.00 74.06 89 GLY A N 1
ATOM 700 C CA . GLY A 1 89 ? 7.917 0.039 7.076 1.00 74.06 89 GLY A CA 1
ATOM 701 C C . GLY A 1 89 ? 9.315 0.452 7.549 1.00 74.06 89 GLY A C 1
ATOM 702 O O . GLY A 1 89 ? 9.473 0.698 8.744 1.00 74.06 89 GLY A O 1
ATOM 703 N N . ASP A 1 90 ? 10.285 0.518 6.626 1.00 53.22 90 ASP A N 1
ATOM 704 C CA . ASP A 1 90 ? 11.646 1.068 6.815 1.00 53.22 90 ASP A CA 1
ATOM 705 C C . ASP A 1 90 ? 11.689 2.563 6.446 1.00 53.22 90 ASP A C 1
ATOM 707 O O . ASP A 1 90 ? 12.318 3.350 7.191 1.00 53.22 90 ASP A O 1
#

Sequence (90 aa):
MSAQLEYVRQLEEKITTTKTTLEKLKAERQATLLAAQHEEIENLEKYLDQANVDMQGLSAAAGDAWEELKEALEKLMSDISSRLKRLSGD

Secondary structure (DSSP, 8-state):
--HHHHHHHHHHHHHHHHHHHHHHHHHHHHHHHHHHHHHHHHHHHHHHHHHHHHHHHHHH--THHHHHHHHHHHHHHHHHHHHHHHHHT-

Radius of gyration: 26.56 Å; chains: 1; bounding box: 60×15×70 Å

pLDDT: mean 89.77, std 6.18, range [53.22, 96.62]

Foldseek 3Di:
DDPVVVVVVVVVVVVVVVVVVVVVVVVVVVVVVVVVLVVLVVVLVVLVVVLVVLVVVLVVDDDPRNVVSVVVSVVSVVVSVVSVCVSVVD